Protein AF-A0A1Y4FB85-F1 (afdb_monomer)

pLDDT: mean 88.66, std 9.01, range [54.47, 95.56]

Radius of gyration: 14.86 Å; Cα contacts (8 Å, |Δi|>4): 143; chains: 1; bounding box: 32×32×42 Å

Solvent-accessible surface area (backbone atoms only — not comparable to full-atom values): 6168 Å² total; per-residue (Å²): 112,73,43,33,19,69,64,43,50,55,53,52,47,67,67,67,52,98,56,84,86,42,65,68,53,44,26,53,48,39,52,52,50,52,50,49,30,57,77,18,58,38,55,63,54,36,53,76,70,32,45,43,77,47,76,43,69,44,68,47,90,97,50,93,57,70,44,81,68,45,39,41,49,19,28,67,55,70,100,52,47,72,38,69,61,51,71,71,59,57,57,54,54,28,35,49,25,46,93,19,94,42,28,77,82,69,70,123

Nearest PDB structures (foldseek):
  1e12-assembly1_A  TM=3.640E-01  e=9.536E+00  Halobacterium salinarum
  8ieq-assembly1_A  TM=2.827E-01  e=5.080E+00  Homo sapiens

Mean predicted aligned error: 5.17 Å

Foldseek 3Di:
DQDALVVQLVLLCVLPPPDDPDQVSQQVSLVVVVVSCVVRVVVLLCVVVQKDKDWDWDDDPPDPDIDTDHIFIARCDDPRHPPGDDSVSSSCSNLCGHVHVNVVVRPD

Sequence (108 aa):
MTCNYFEYRDIVSKYFYGVPLTNEHLNRCTENLRQYFIKGGAVRVLKSLGIGLRIRERCKENSTETTLIDERFIFMNGEREGDELRIHEIENIGLFLKYGPYEYLISE

Secondary structure (DSSP, 8-state):
---BHHHHHHHHHHHHSSS---HHHHHHHHHHHHHHHHHTT-HHHHHHTTEEEEEEEEEPTT-S-EEEEEEEEEE-SSTTTTPBPPHHHHHHHGGGSBTSTTGGGG--

Structure (mmCIF, N/CA/C/O backbone):
data_AF-A0A1Y4FB85-F1
#
_entry.id   AF-A0A1Y4FB85-F1
#
loop_
_atom_site.group_PDB
_atom_site.id
_atom_site.type_symbol
_atom_site.label_atom_id
_atom_site.label_alt_id
_atom_site.label_comp_id
_atom_site.label_asym_id
_atom_site.label_entity_id
_atom_site.label_seq_id
_atom_site.pdbx_PDB_ins_code
_atom_site.Cartn_x
_atom_site.Cartn_y
_atom_site.Cartn_z
_atom_site.occupancy
_atom_site.B_iso_or_equiv
_atom_site.auth_seq_id
_atom_site.auth_comp_id
_atom_site.auth_asym_id
_atom_site.auth_atom_id
_atom_site.pdbx_PDB_model_num
ATOM 1 N N . MET A 1 1 ? 11.194 9.661 -10.806 1.00 81.69 1 MET A N 1
ATOM 2 C CA . MET A 1 1 ? 10.625 9.002 -9.611 1.00 81.69 1 MET A CA 1
ATOM 3 C C . MET A 1 1 ? 11.759 8.371 -8.808 1.00 81.69 1 MET A C 1
ATOM 5 O O . MET A 1 1 ? 12.673 7.830 -9.425 1.00 81.69 1 MET A O 1
ATOM 9 N N . THR A 1 2 ? 11.751 8.489 -7.477 1.00 89.56 2 THR A N 1
ATOM 10 C CA . THR A 1 2 ? 12.750 7.856 -6.586 1.00 89.56 2 THR A CA 1
ATOM 11 C C . THR A 1 2 ? 12.184 6.664 -5.813 1.00 89.56 2 THR A C 1
ATOM 13 O O . THR A 1 2 ? 12.959 5.779 -5.460 1.00 89.56 2 THR A O 1
ATOM 16 N N . CYS A 1 3 ? 10.855 6.580 -5.635 1.00 90.62 3 CYS A N 1
ATOM 17 C CA . CYS A 1 3 ? 10.194 5.347 -5.197 1.00 90.62 3 CYS A CA 1
ATOM 18 C C . CYS A 1 3 ? 10.564 4.194 -6.129 1.00 90.62 3 CYS A C 1
ATOM 20 O O . CYS A 1 3 ? 10.444 4.332 -7.351 1.00 90.62 3 CYS A O 1
ATOM 22 N N . ASN A 1 4 ? 10.957 3.059 -5.563 1.00 94.12 4 ASN A N 1
ATOM 23 C CA . ASN A 1 4 ? 11.312 1.880 -6.336 1.00 94.12 4 ASN A CA 1
ATOM 24 C C . ASN A 1 4 ? 10.707 0.607 -5.750 1.00 94.12 4 ASN A C 1
ATOM 26 O O . ASN A 1 4 ? 10.352 0.542 -4.573 1.00 94.12 4 ASN A O 1
ATOM 30 N N . TYR A 1 5 ? 10.596 -0.400 -6.608 1.00 94.19 5 TYR A N 1
ATOM 31 C CA . TYR A 1 5 ? 9.955 -1.673 -6.316 1.00 94.19 5 TYR A CA 1
ATOM 32 C C . TYR A 1 5 ? 10.580 -2.408 -5.122 1.00 94.19 5 TYR A C 1
ATOM 34 O O . TYR A 1 5 ? 9.851 -2.918 -4.273 1.00 94.19 5 TYR A O 1
ATOM 42 N N . PHE A 1 6 ? 11.912 -2.446 -5.028 1.00 94.00 6 PHE A N 1
ATOM 43 C CA . PHE A 1 6 ? 12.608 -3.214 -3.992 1.00 94.00 6 PHE A CA 1
ATOM 44 C C . PHE A 1 6 ? 12.398 -2.618 -2.600 1.00 94.00 6 PHE A C 1
ATOM 46 O O . PHE A 1 6 ? 11.959 -3.320 -1.692 1.00 94.00 6 PHE A O 1
ATOM 53 N N . GLU A 1 7 ? 12.624 -1.312 -2.450 1.00 94.88 7 GLU A N 1
ATOM 54 C CA . GLU A 1 7 ? 12.365 -0.616 -1.185 1.00 94.88 7 GLU A CA 1
ATOM 55 C C . GLU A 1 7 ? 10.895 -0.708 -0.783 1.00 94.88 7 GLU A C 1
ATOM 57 O O . GLU A 1 7 ? 10.576 -0.958 0.379 1.00 94.88 7 GLU A O 1
ATOM 62 N N . TYR A 1 8 ? 9.992 -0.526 -1.749 1.00 95.56 8 TYR A N 1
ATOM 63 C CA . TYR A 1 8 ? 8.563 -0.615 -1.500 1.00 95.56 8 TYR A CA 1
ATOM 64 C C . TYR A 1 8 ? 8.161 -1.994 -0.976 1.00 95.56 8 TYR A C 1
ATOM 66 O O . TYR A 1 8 ? 7.445 -2.093 0.021 1.00 95.56 8 TYR A O 1
ATOM 74 N N . ARG A 1 9 ? 8.668 -3.061 -1.601 1.00 94.69 9 ARG A N 1
ATOM 75 C CA . ARG A 1 9 ? 8.412 -4.440 -1.179 1.00 94.69 9 ARG A CA 1
ATOM 76 C C . ARG A 1 9 ? 8.876 -4.687 0.256 1.00 94.69 9 ARG A C 1
ATOM 78 O O . ARG A 1 9 ? 8.136 -5.293 1.030 1.00 94.69 9 ARG A O 1
ATOM 85 N N . ASP A 1 10 ? 10.045 -4.176 0.634 1.00 94.25 10 ASP A N 1
ATOM 86 C CA . ASP A 1 10 ? 10.559 -4.300 2.002 1.00 94.25 10 ASP A CA 1
ATOM 87 C C . ASP A 1 10 ? 9.697 -3.539 3.021 1.00 94.25 10 ASP A C 1
ATOM 89 O O . ASP A 1 10 ? 9.450 -4.036 4.123 1.00 94.25 10 ASP A O 1
ATOM 93 N N . ILE A 1 11 ? 9.222 -2.339 2.666 1.00 94.12 11 ILE A N 1
ATOM 94 C CA . ILE A 1 11 ? 8.328 -1.534 3.515 1.00 94.12 11 ILE A CA 1
ATOM 95 C C . ILE A 1 11 ? 7.011 -2.279 3.746 1.00 94.12 11 ILE A C 1
ATOM 97 O O . ILE A 1 11 ? 6.601 -2.478 4.891 1.00 94.12 11 ILE A O 1
ATOM 101 N N . VAL A 1 12 ? 6.367 -2.723 2.668 1.00 94.00 12 VAL A N 1
ATOM 102 C CA . VAL A 1 12 ? 5.076 -3.418 2.711 1.00 94.00 12 VAL A CA 1
ATOM 103 C C . VAL A 1 12 ? 5.199 -4.742 3.464 1.00 94.00 12 VAL A C 1
ATOM 105 O O . VAL A 1 12 ? 4.366 -5.035 4.325 1.00 94.00 12 VAL A O 1
ATOM 108 N N . SER A 1 13 ? 6.292 -5.486 3.260 1.00 93.00 13 SER A N 1
ATOM 109 C CA . SER A 1 13 ? 6.548 -6.720 4.006 1.00 93.00 13 SER A CA 1
ATOM 110 C C . SER A 1 13 ? 6.598 -6.483 5.520 1.00 93.00 13 SER A C 1
ATOM 112 O O . SER A 1 13 ? 6.020 -7.260 6.278 1.00 93.00 13 SER A O 1
ATOM 114 N N . LYS A 1 14 ? 7.259 -5.408 5.970 1.00 92.62 14 LYS A N 1
ATOM 115 C CA . LYS A 1 14 ? 7.354 -5.046 7.398 1.00 92.62 14 LYS A CA 1
ATOM 116 C C . LYS A 1 14 ? 6.028 -4.572 7.985 1.00 92.62 14 LYS A C 1
ATOM 118 O O . LYS A 1 14 ? 5.833 -4.650 9.194 1.00 92.62 14 LYS A O 1
ATOM 123 N N . TYR A 1 15 ? 5.148 -4.026 7.153 1.00 92.69 15 TYR A N 1
ATOM 124 C CA . TYR A 1 15 ? 3.877 -3.462 7.595 1.00 92.69 15 TYR A CA 1
ATOM 125 C C . TYR A 1 15 ? 2.767 -4.496 7.696 1.00 92.69 15 TYR A C 1
ATOM 127 O O . TYR A 1 15 ? 1.927 -4.363 8.581 1.00 92.69 15 TYR A O 1
ATOM 135 N N . PHE A 1 16 ? 2.755 -5.520 6.843 1.00 90.25 16 PHE A N 1
ATOM 136 C CA . PHE A 1 16 ? 1.606 -6.426 6.766 1.00 90.25 16 PHE A CA 1
ATOM 137 C C . PHE A 1 16 ? 1.873 -7.864 7.219 1.00 90.25 16 PHE A C 1
ATOM 139 O O . PHE A 1 16 ? 0.912 -8.590 7.469 1.00 90.25 16 PHE A O 1
ATOM 146 N N . TYR A 1 17 ? 3.133 -8.280 7.387 1.00 89.00 17 TYR A N 1
ATOM 147 C CA . TYR A 1 17 ? 3.464 -9.655 7.773 1.00 89.00 17 TYR A CA 1
ATOM 148 C C . TYR A 1 17 ? 4.103 -9.734 9.155 1.00 89.00 17 TYR A C 1
ATOM 150 O O . TYR A 1 17 ? 5.010 -8.977 9.488 1.00 89.00 17 TYR A O 1
ATOM 158 N N . GLY A 1 18 ? 3.640 -10.696 9.959 1.00 86.62 18 GLY A N 1
ATOM 159 C CA . GLY A 1 18 ? 4.175 -10.949 11.301 1.00 86.62 18 GLY A CA 1
ATOM 160 C C . GLY A 1 18 ? 3.774 -9.916 12.360 1.00 86.62 18 GLY A C 1
ATOM 161 O O . GLY A 1 18 ? 4.332 -9.933 13.454 1.00 86.62 18 GLY A O 1
ATOM 162 N N . VAL A 1 19 ? 2.810 -9.037 12.060 1.00 87.88 19 VAL A N 1
ATOM 163 C CA . VAL A 1 19 ? 2.317 -7.985 12.963 1.00 87.88 19 VAL A CA 1
ATOM 164 C C . VAL A 1 19 ? 0.783 -7.973 13.044 1.00 87.88 19 VAL A C 1
ATOM 166 O O . VAL A 1 19 ? 0.118 -8.254 12.046 1.00 87.88 19 VAL A O 1
ATOM 169 N N . PRO A 1 20 ? 0.190 -7.639 14.208 1.00 88.06 20 PRO A N 1
ATOM 170 C CA . PRO A 1 20 ? -1.258 -7.478 14.336 1.00 88.06 20 PRO A CA 1
ATOM 171 C C . PRO A 1 20 ? -1.790 -6.306 13.498 1.00 88.06 20 PRO A C 1
ATOM 173 O O . PRO A 1 20 ? -1.365 -5.164 13.661 1.00 88.06 20 PRO A O 1
ATOM 176 N N . LEU A 1 21 ? -2.775 -6.575 12.640 1.00 89.38 21 LEU A N 1
ATOM 177 C CA . LEU A 1 21 ? -3.367 -5.590 11.727 1.00 89.38 21 LEU A CA 1
ATOM 178 C C . LEU A 1 21 ? -4.522 -4.817 12.380 1.00 89.38 21 LEU A C 1
ATOM 180 O O . LEU A 1 21 ? -5.672 -4.894 11.948 1.00 89.38 21 LEU A O 1
ATOM 184 N N . THR A 1 22 ? -4.231 -4.094 13.461 1.00 90.94 22 THR A N 1
ATOM 185 C CA . THR A 1 22 ? -5.223 -3.229 14.118 1.00 90.94 22 THR A CA 1
ATOM 186 C C . THR A 1 22 ? -5.554 -2.013 13.250 1.00 90.94 22 THR A C 1
ATOM 188 O O . THR A 1 22 ? -4.761 -1.603 12.403 1.00 90.94 22 THR A O 1
ATOM 191 N N . ASN A 1 23 ? -6.712 -1.383 13.476 1.00 88.19 23 ASN A N 1
ATOM 192 C CA . ASN A 1 23 ? -7.091 -0.186 12.718 1.00 88.19 23 ASN A CA 1
ATOM 193 C C . ASN A 1 23 ? -6.074 0.955 12.849 1.00 88.19 23 ASN A C 1
ATOM 195 O O . ASN A 1 23 ? -5.785 1.613 11.854 1.00 88.19 23 ASN A O 1
ATOM 199 N N . GLU A 1 24 ? -5.512 1.155 14.042 1.00 89.06 24 GLU A N 1
ATOM 200 C CA . GLU A 1 24 ? -4.466 2.151 14.294 1.00 89.06 24 GLU A CA 1
ATOM 201 C C . GLU A 1 24 ? -3.189 1.845 13.500 1.00 89.06 24 GLU A C 1
ATOM 203 O O . GLU A 1 24 ? -2.629 2.732 12.854 1.00 89.06 24 GLU A O 1
ATOM 208 N N . HIS A 1 25 ? -2.767 0.576 13.486 1.00 91.56 25 HIS A N 1
ATOM 209 C CA . HIS A 1 25 ? -1.616 0.134 12.702 1.00 91.56 25 HIS A CA 1
ATOM 210 C C . HIS A 1 25 ? -1.843 0.360 11.207 1.00 91.56 25 HIS A C 1
ATOM 212 O O . HIS A 1 25 ? -1.002 0.955 10.539 1.00 91.56 25 HIS A O 1
ATOM 218 N N . LEU A 1 26 ? -3.013 -0.022 10.692 1.00 91.56 26 LEU A N 1
ATOM 219 C CA . LEU A 1 26 ? -3.373 0.183 9.289 1.00 91.56 26 LEU A CA 1
ATOM 220 C C . LEU A 1 26 ? -3.459 1.671 8.909 1.00 91.56 26 LEU A C 1
ATOM 222 O O . LEU A 1 26 ? -3.019 2.027 7.816 1.00 91.56 26 LEU A O 1
ATOM 226 N N . ASN A 1 27 ? -3.957 2.547 9.795 1.00 92.44 27 ASN A N 1
ATOM 227 C CA . ASN A 1 27 ? -3.946 4.002 9.574 1.00 92.44 27 ASN A CA 1
ATOM 228 C C . ASN A 1 27 ? -2.500 4.496 9.426 1.00 92.44 27 ASN A C 1
ATOM 230 O O . ASN A 1 27 ? -2.145 5.121 8.429 1.00 92.44 27 ASN A O 1
ATOM 234 N N . ARG A 1 28 ? -1.632 4.126 10.376 1.00 91.81 28 ARG A N 1
ATOM 235 C CA . ARG A 1 28 ? -0.214 4.505 10.362 1.00 91.81 28 ARG A CA 1
ATOM 236 C C . ARG A 1 28 ? 0.518 3.978 9.127 1.00 91.81 28 ARG A C 1
ATOM 238 O O . ARG A 1 28 ? 1.318 4.698 8.535 1.00 91.81 28 ARG A O 1
ATOM 245 N N . CYS A 1 29 ? 0.272 2.729 8.740 1.00 93.19 29 CYS A N 1
ATOM 246 C CA . CYS A 1 29 ? 0.845 2.144 7.532 1.00 93.19 29 CYS A CA 1
ATOM 247 C C . CYS A 1 29 ? 0.384 2.890 6.279 1.00 93.19 29 CYS A C 1
ATOM 249 O O . CYS A 1 29 ? 1.214 3.184 5.421 1.00 93.19 29 CYS A O 1
ATOM 251 N N . THR A 1 30 ? -0.903 3.230 6.191 1.00 93.56 30 THR A N 1
ATOM 252 C CA . THR A 1 30 ? -1.464 3.959 5.047 1.00 93.56 30 THR A CA 1
ATOM 253 C C . THR A 1 30 ? -0.832 5.343 4.911 1.00 93.56 30 THR A C 1
ATOM 255 O O . THR A 1 30 ? -0.323 5.657 3.835 1.00 93.56 30 THR A O 1
ATOM 258 N N . GLU A 1 31 ? -0.739 6.119 5.995 1.00 93.94 31 GLU A N 1
ATOM 259 C CA . GLU A 1 31 ? -0.083 7.435 5.969 1.00 93.94 31 GLU A CA 1
ATOM 260 C C . GLU A 1 31 ? 1.413 7.317 5.629 1.00 93.94 31 GLU A C 1
ATOM 262 O O . GLU A 1 31 ? 1.926 8.058 4.791 1.00 93.94 31 GLU A O 1
ATOM 267 N N . ASN A 1 32 ? 2.132 6.338 6.191 1.00 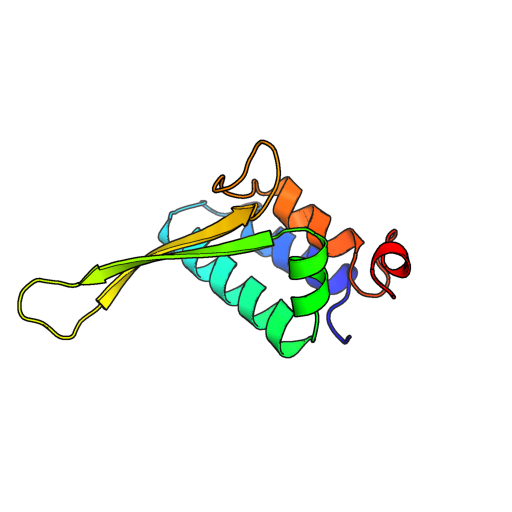94.31 32 ASN A N 1
ATOM 268 C CA . ASN A 1 32 ? 3.546 6.127 5.858 1.00 94.31 32 ASN A CA 1
ATOM 269 C C . ASN A 1 32 ? 3.751 5.803 4.370 1.00 94.31 32 ASN A C 1
ATOM 271 O O . ASN A 1 32 ? 4.664 6.344 3.739 1.00 94.31 32 ASN A O 1
ATOM 275 N N . LEU A 1 33 ? 2.909 4.937 3.798 1.00 95.06 33 LEU A N 1
ATOM 276 C CA . LEU A 1 33 ? 2.951 4.600 2.375 1.00 95.06 33 LEU A CA 1
ATOM 277 C C . LEU A 1 33 ? 2.580 5.810 1.514 1.00 95.06 33 LEU A C 1
ATOM 279 O O . LEU A 1 33 ? 3.265 6.101 0.535 1.00 95.06 33 LEU A O 1
ATOM 283 N N . ARG A 1 34 ? 1.555 6.573 1.902 1.00 94.12 34 ARG A N 1
ATOM 284 C CA . ARG A 1 34 ? 1.178 7.826 1.241 1.00 94.12 34 ARG A CA 1
ATOM 285 C C . ARG A 1 34 ? 2.351 8.807 1.210 1.00 94.12 34 ARG A C 1
ATOM 287 O O . ARG A 1 34 ? 2.678 9.330 0.145 1.00 94.12 34 ARG A O 1
ATOM 294 N N . GLN A 1 35 ? 3.031 9.013 2.337 1.00 94.31 35 GLN A N 1
ATOM 295 C CA . GLN A 1 35 ? 4.2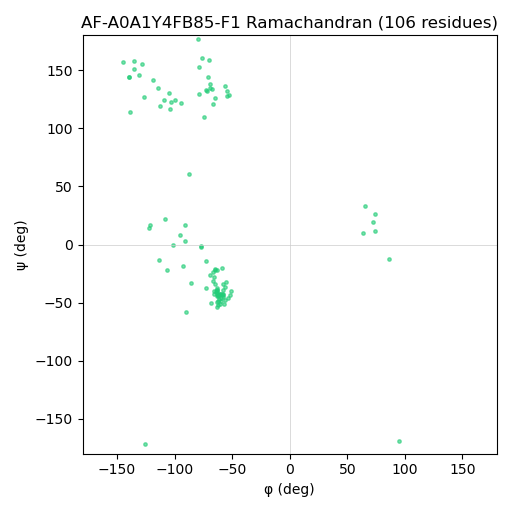19 9.866 2.417 1.00 94.31 35 GLN A CA 1
ATOM 296 C C . GLN A 1 35 ? 5.373 9.333 1.569 1.00 94.31 35 GLN A C 1
ATOM 298 O O . GLN A 1 35 ? 6.056 10.126 0.920 1.00 94.31 35 GLN A O 1
ATOM 303 N N . TYR A 1 36 ? 5.579 8.012 1.536 1.00 94.38 36 TYR A N 1
ATOM 304 C CA . TYR A 1 36 ? 6.560 7.385 0.651 1.00 94.38 36 TYR A CA 1
ATOM 305 C C . TYR A 1 36 ? 6.277 7.750 -0.812 1.00 94.38 36 TYR A C 1
ATOM 307 O O . TYR A 1 36 ? 7.154 8.290 -1.486 1.00 94.38 36 TYR A O 1
ATOM 315 N N . PHE A 1 37 ? 5.035 7.572 -1.273 1.00 94.44 37 PHE A N 1
ATOM 316 C CA . PHE A 1 37 ? 4.641 7.895 -2.645 1.00 94.44 37 PHE A CA 1
ATOM 317 C C . PHE A 1 37 ? 4.739 9.389 -2.974 1.00 94.44 37 PHE A C 1
ATOM 319 O O . PHE A 1 37 ? 5.190 9.742 -4.066 1.00 94.44 37 PHE A O 1
ATOM 326 N N . ILE A 1 38 ? 4.349 10.275 -2.051 1.00 93.06 38 ILE A N 1
ATOM 327 C CA . ILE A 1 38 ? 4.458 11.732 -2.234 1.00 93.06 38 ILE A CA 1
ATOM 328 C C . ILE A 1 38 ? 5.925 12.136 -2.371 1.00 93.06 38 ILE A C 1
ATOM 330 O O . ILE A 1 38 ? 6.303 12.758 -3.365 1.00 93.06 38 ILE A O 1
ATOM 334 N N . LYS A 1 39 ? 6.764 11.747 -1.406 1.00 93.00 39 LYS A N 1
ATOM 335 C CA . LYS A 1 39 ? 8.181 12.134 -1.368 1.00 93.00 39 LYS A CA 1
ATOM 336 C C . LYS A 1 39 ? 8.968 11.559 -2.537 1.00 93.00 39 LYS A C 1
ATOM 338 O O . LYS A 1 39 ? 9.880 12.219 -3.027 1.00 93.00 39 LYS A O 1
ATOM 343 N N . GLY A 1 40 ? 8.617 10.359 -2.999 1.00 90.56 40 GLY A N 1
ATOM 344 C CA . GLY A 1 40 ? 9.301 9.738 -4.126 1.00 90.56 40 GLY A CA 1
ATOM 345 C C . GLY A 1 40 ? 8.713 10.034 -5.504 1.00 90.56 40 GLY A C 1
ATOM 346 O O . GLY A 1 40 ? 9.236 9.534 -6.506 1.00 90.56 40 GLY A O 1
ATOM 347 N N . GLY A 1 41 ? 7.670 10.868 -5.584 1.00 90.81 41 GLY A N 1
ATOM 348 C CA . GLY A 1 41 ? 7.070 11.315 -6.844 1.00 90.81 41 GLY A CA 1
ATOM 349 C C . GLY A 1 41 ? 6.227 10.253 -7.558 1.00 90.81 41 GLY A C 1
ATOM 350 O O . GLY A 1 41 ? 6.087 10.313 -8.777 1.00 90.81 41 GLY A O 1
ATOM 351 N N . ALA A 1 42 ? 5.671 9.291 -6.819 1.00 91.88 42 ALA A N 1
ATOM 352 C CA . ALA A 1 42 ? 4.843 8.194 -7.329 1.00 91.88 42 ALA A CA 1
ATOM 353 C C . ALA A 1 42 ? 3.328 8.476 -7.257 1.00 91.88 42 ALA A C 1
ATOM 355 O O . ALA A 1 42 ? 2.514 7.605 -7.542 1.00 91.88 42 ALA A O 1
ATOM 356 N N . VAL A 1 43 ? 2.912 9.703 -6.920 1.00 91.00 43 VAL A N 1
ATOM 357 C CA . VAL A 1 43 ? 1.484 10.087 -6.878 1.00 91.00 43 VAL A CA 1
ATOM 358 C C . VAL A 1 43 ? 0.793 9.867 -8.230 1.00 91.00 43 VAL A C 1
ATOM 360 O O . VAL A 1 43 ? -0.372 9.481 -8.278 1.00 91.00 43 VAL A O 1
ATOM 363 N N . ARG A 1 44 ? 1.518 10.066 -9.340 1.00 90.31 44 ARG A N 1
ATOM 364 C CA . ARG A 1 44 ? 1.003 9.788 -10.689 1.00 90.31 44 ARG A CA 1
ATOM 365 C C . ARG A 1 44 ? 0.688 8.306 -10.893 1.00 90.31 44 ARG A C 1
ATOM 367 O O . ARG A 1 44 ? -0.347 8.009 -11.469 1.00 90.31 44 ARG A O 1
ATOM 374 N N . VAL A 1 45 ? 1.520 7.408 -10.359 1.00 91.94 45 VAL A N 1
ATOM 375 C CA . VAL A 1 45 ? 1.293 5.955 -10.413 1.00 91.94 45 VAL A CA 1
ATOM 376 C C . VAL A 1 45 ? -0.020 5.594 -9.729 1.00 91.94 45 VAL A C 1
ATOM 378 O O . VAL A 1 45 ? -0.855 4.936 -10.338 1.00 91.94 45 VAL A O 1
ATOM 381 N N . LEU A 1 46 ? -0.256 6.102 -8.516 1.00 92.44 46 LEU A N 1
ATOM 382 C CA . LEU A 1 46 ? -1.521 5.874 -7.807 1.00 92.44 46 LEU A CA 1
ATOM 383 C C . LEU A 1 46 ? -2.726 6.361 -8.617 1.00 92.44 46 LEU A C 1
ATOM 385 O O . LEU A 1 46 ? -3.708 5.638 -8.759 1.00 92.44 46 LEU A O 1
ATOM 389 N N . LYS A 1 47 ? -2.629 7.561 -9.201 1.00 91.81 47 LYS A N 1
ATOM 390 C CA . LYS A 1 47 ? -3.702 8.132 -10.021 1.00 91.81 47 LYS A CA 1
ATOM 391 C C . LYS A 1 47 ? -3.993 7.284 -11.262 1.00 91.81 47 LYS A C 1
ATOM 393 O O . LYS A 1 47 ? -5.159 7.045 -11.557 1.00 91.81 47 LYS A O 1
ATOM 398 N N . SER A 1 48 ?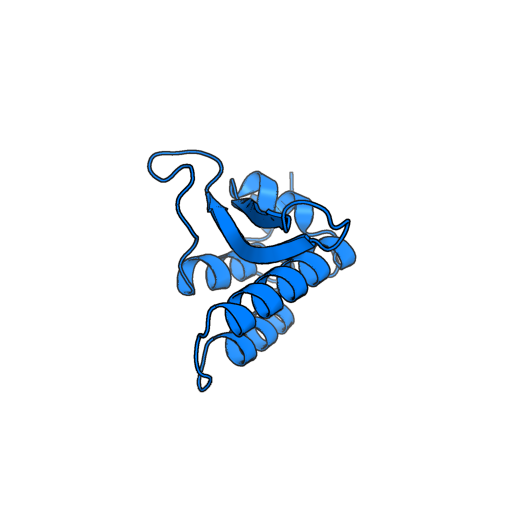 -2.960 6.823 -11.966 1.00 91.75 48 SER A N 1
ATOM 399 C CA . SER A 1 48 ? -3.116 5.974 -13.154 1.00 91.75 48 SER A CA 1
ATOM 400 C C . SER A 1 48 ? -3.690 4.598 -12.824 1.00 91.75 48 SER A C 1
ATOM 402 O O . SER A 1 48 ? -4.436 4.044 -13.623 1.00 91.75 48 SER A O 1
ATOM 404 N N . LEU A 1 49 ? -3.403 4.072 -11.631 1.00 91.81 49 LEU A N 1
ATOM 405 C CA . LEU A 1 49 ? -4.008 2.841 -11.118 1.00 91.81 49 LEU A CA 1
ATOM 406 C C . LEU A 1 49 ? -5.441 3.041 -10.593 1.00 91.81 49 LEU A C 1
ATOM 408 O O . LEU A 1 49 ? -6.064 2.078 -10.153 1.00 91.81 49 LEU A O 1
ATOM 412 N N . GLY A 1 50 ? -5.970 4.270 -10.610 1.00 93.38 50 GLY A N 1
ATOM 413 C CA . GLY A 1 50 ? -7.286 4.576 -10.051 1.00 93.38 50 GLY A CA 1
ATOM 414 C C . GLY A 1 50 ? -7.337 4.388 -8.535 1.00 93.38 50 GLY A C 1
ATOM 415 O O . GLY A 1 50 ? -8.363 3.972 -8.009 1.00 93.38 50 GLY A O 1
ATOM 416 N N . ILE A 1 51 ? -6.237 4.658 -7.830 1.00 94.88 51 ILE A N 1
ATOM 417 C CA . ILE A 1 51 ? -6.127 4.509 -6.376 1.00 94.88 51 ILE A CA 1
ATOM 418 C C . ILE A 1 51 ? -6.172 5.888 -5.720 1.00 94.88 51 ILE A C 1
ATOM 420 O O . ILE A 1 51 ? -5.427 6.803 -6.082 1.00 94.88 51 ILE A O 1
ATOM 424 N N . GLY A 1 52 ? -7.031 6.017 -4.716 1.00 93.31 52 GLY A N 1
ATOM 425 C CA . GLY A 1 52 ? -7.192 7.211 -3.898 1.00 93.31 52 GLY A CA 1
ATOM 426 C C . GLY A 1 52 ? -7.061 6.912 -2.413 1.00 93.31 52 GLY A C 1
ATOM 427 O O . GLY A 1 52 ? -6.692 5.812 -2.004 1.00 93.31 52 GLY A O 1
ATOM 428 N N . LEU A 1 53 ? -7.364 7.922 -1.602 1.00 92.31 53 LEU A N 1
ATOM 429 C CA . LEU A 1 53 ? -7.278 7.860 -0.150 1.00 92.31 53 LEU A CA 1
ATOM 430 C C . LEU A 1 53 ? -8.615 8.277 0.453 1.00 92.31 53 LEU A C 1
ATOM 432 O O . LEU A 1 53 ? -9.117 9.364 0.161 1.00 92.31 53 LEU A O 1
ATOM 436 N N . ARG A 1 54 ? -9.160 7.432 1.325 1.00 91.50 54 ARG A N 1
ATOM 437 C CA . ARG A 1 54 ? -10.307 7.764 2.162 1.00 91.50 54 ARG A CA 1
ATOM 438 C C . ARG A 1 54 ? -9.814 8.056 3.569 1.00 91.50 54 ARG A C 1
ATOM 440 O O . ARG A 1 54 ? -9.188 7.195 4.181 1.00 91.50 54 ARG A O 1
ATOM 447 N N . ILE A 1 55 ? -10.123 9.251 4.057 1.00 88.31 55 ILE A N 1
ATOM 448 C CA . ILE A 1 55 ? -9.863 9.676 5.431 1.00 88.31 55 ILE A CA 1
ATOM 449 C C . ILE A 1 55 ? -11.223 9.840 6.110 1.00 88.31 55 ILE A C 1
ATOM 451 O O . ILE A 1 55 ? -12.041 10.644 5.655 1.00 88.31 55 ILE A O 1
ATOM 455 N N . ARG A 1 56 ? -11.484 9.084 7.180 1.00 84.44 56 ARG A N 1
ATOM 456 C CA . ARG A 1 56 ? -12.605 9.347 8.086 1.00 84.44 56 ARG A CA 1
ATOM 457 C C . ARG A 1 56 ? -12.095 9.861 9.413 1.00 84.44 56 ARG A C 1
ATOM 459 O O . ARG A 1 56 ? -11.353 9.202 10.138 1.00 84.44 56 ARG A O 1
ATOM 466 N N . GLU A 1 57 ? -12.606 11.023 9.761 1.00 85.38 57 GLU A N 1
ATOM 467 C CA . GLU A 1 57 ? -12.286 11.733 10.982 1.00 85.38 57 GLU A CA 1
ATOM 468 C C . GLU A 1 57 ? -13.547 11.893 11.830 1.00 85.38 57 GLU A C 1
ATOM 470 O O . GLU A 1 57 ? -14.645 12.114 11.314 1.00 85.38 57 GLU A O 1
ATOM 475 N N . ARG A 1 58 ? -13.395 11.762 13.150 1.00 77.31 58 ARG A N 1
ATOM 476 C CA . ARG A 1 58 ? -14.433 12.122 14.115 1.00 77.31 58 ARG A CA 1
ATOM 477 C C . ARG A 1 58 ? -14.030 13.442 14.742 1.00 77.31 58 ARG A C 1
ATOM 479 O O . ARG A 1 58 ? -13.037 13.495 15.469 1.00 77.31 58 ARG A O 1
ATOM 486 N N . CYS A 1 59 ? -14.839 14.465 14.515 1.00 68.44 59 CYS A N 1
ATOM 487 C CA . CYS A 1 59 ? -14.809 15.669 15.330 1.00 68.44 59 CYS A CA 1
ATOM 488 C C . CYS A 1 59 ? -15.564 15.380 16.629 1.00 68.44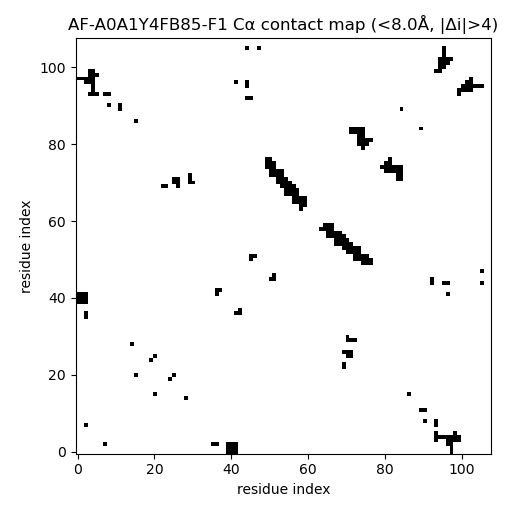 59 CYS A C 1
ATOM 490 O O . CYS A 1 59 ? -16.687 14.869 16.593 1.00 68.44 59 CYS A O 1
ATOM 492 N N . LYS A 1 60 ? -14.962 15.680 17.782 1.00 70.25 60 LYS A N 1
ATOM 493 C CA . LYS A 1 60 ? -15.731 15.725 19.031 1.00 70.25 60 LYS A CA 1
ATOM 494 C C . LYS A 1 60 ? -16.613 16.972 19.002 1.00 70.25 60 LYS A C 1
ATOM 496 O O . LYS A 1 60 ? -16.126 18.059 18.701 1.00 70.25 60 LYS A O 1
ATOM 501 N N . GLU A 1 61 ? -17.895 16.825 19.329 1.00 57.84 61 GLU A N 1
ATOM 502 C CA . GLU A 1 61 ? -18.780 17.977 19.516 1.00 57.84 61 GLU A CA 1
ATOM 503 C C . GLU A 1 61 ? -18.156 18.932 20.549 1.00 57.84 61 GLU A C 1
ATOM 505 O O . GLU A 1 61 ? -17.766 18.514 21.640 1.00 57.84 61 GLU A O 1
ATOM 510 N N . ASN A 1 62 ? -18.034 20.210 20.177 1.00 60.12 62 ASN A N 1
ATOM 511 C CA . ASN A 1 62 ? -17.489 21.311 20.986 1.00 60.12 62 ASN A CA 1
ATOM 512 C C . ASN A 1 62 ? -15.963 21.327 21.229 1.00 60.12 62 ASN A C 1
ATOM 514 O O . ASN A 1 62 ? -15.507 22.024 22.135 1.00 60.12 62 ASN A O 1
ATOM 518 N N . SER A 1 63 ? -15.158 20.631 20.420 1.00 61.12 63 SER A N 1
ATOM 519 C CA . SER A 1 63 ? -13.691 20.758 20.439 1.00 61.12 63 SER A CA 1
ATOM 520 C C . SER A 1 63 ? -13.109 20.853 19.027 1.00 61.12 63 SER A C 1
ATOM 522 O O . SER A 1 63 ? -13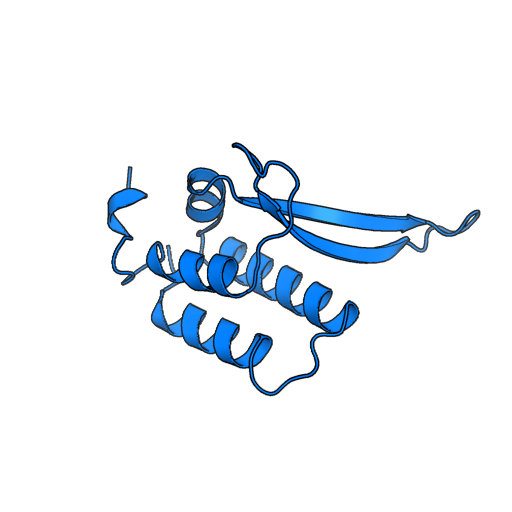.658 20.296 18.081 1.00 61.12 63 SER A O 1
ATOM 524 N N . THR A 1 64 ? -11.969 21.533 18.885 1.00 65.62 64 THR A N 1
ATOM 525 C CA . THR A 1 64 ? -11.145 21.542 17.662 1.00 65.62 64 THR A CA 1
ATOM 526 C C . THR A 1 64 ? -10.317 20.257 17.502 1.00 65.62 64 THR A C 1
ATOM 528 O O . THR A 1 64 ? -9.569 20.124 16.538 1.00 65.62 64 THR A O 1
ATOM 531 N N . GLU A 1 65 ? -10.409 19.320 18.454 1.00 67.44 65 GLU A N 1
ATOM 532 C CA . GLU A 1 65 ? -9.744 18.018 18.385 1.00 67.44 65 GLU A CA 1
ATOM 533 C C . GLU A 1 65 ? -10.437 17.083 17.388 1.00 67.44 65 GLU A C 1
ATOM 535 O O . GLU A 1 65 ? -11.520 16.540 17.642 1.00 67.44 65 GLU A O 1
ATOM 540 N N . THR A 1 66 ? -9.748 16.835 16.279 1.00 71.12 66 THR A N 1
ATOM 541 C CA . THR A 1 66 ? -10.115 15.824 15.294 1.00 71.12 66 THR A CA 1
ATOM 542 C C . THR A 1 66 ? -9.370 14.527 15.594 1.00 71.12 66 THR A C 1
ATOM 544 O O . THR A 1 66 ? -8.140 14.495 15.625 1.00 71.12 66 THR A O 1
ATOM 547 N N . THR A 1 67 ? -10.105 13.437 15.821 1.00 76.69 67 THR A N 1
ATOM 548 C CA . THR A 1 67 ? -9.514 12.098 15.970 1.00 76.69 67 THR A CA 1
ATOM 549 C C . THR A 1 67 ? -9.653 11.319 14.669 1.00 76.69 67 THR A C 1
ATOM 551 O O . THR A 1 67 ? -10.771 11.144 14.176 1.00 76.69 67 THR A O 1
ATOM 554 N N . LEU A 1 68 ? -8.531 10.838 14.127 1.00 78.81 68 LEU A N 1
ATOM 555 C CA . LEU A 1 68 ? -8.528 9.976 12.948 1.00 78.81 68 LEU A CA 1
ATOM 556 C C . LEU A 1 68 ? -9.172 8.627 13.295 1.00 78.81 68 LEU A C 1
ATOM 558 O O . LEU A 1 68 ? -8.697 7.919 14.185 1.00 78.81 68 LEU A O 1
ATOM 562 N N . ILE A 1 69 ? -10.249 8.278 12.592 1.00 82.69 69 ILE A N 1
ATOM 563 C CA . ILE A 1 69 ? -10.940 6.993 12.747 1.00 82.69 69 ILE A CA 1
ATOM 564 C C . ILE A 1 69 ? -10.323 5.980 11.789 1.00 82.69 69 ILE A C 1
ATOM 566 O O . ILE A 1 69 ? -9.835 4.930 12.214 1.00 82.69 69 ILE A O 1
ATOM 570 N N . ASP A 1 70 ? -10.340 6.302 10.495 1.00 87.31 70 ASP A N 1
ATOM 571 C CA . ASP A 1 70 ? -9.821 5.443 9.442 1.00 87.31 70 ASP A CA 1
ATOM 572 C C . ASP A 1 70 ? -9.066 6.245 8.381 1.00 87.31 70 ASP A C 1
ATOM 574 O O . ASP A 1 70 ? -9.403 7.381 8.055 1.00 87.31 70 ASP A O 1
ATOM 578 N N . GLU A 1 71 ? -8.005 5.634 7.872 1.00 90.06 71 GLU A N 1
ATOM 579 C CA . GLU A 1 71 ? -7.284 6.099 6.698 1.00 90.06 71 GLU A CA 1
ATOM 580 C C . GLU A 1 71 ? -6.936 4.884 5.843 1.00 90.06 71 GLU A C 1
ATOM 582 O O . GLU A 1 71 ? -6.202 3.995 6.286 1.00 90.06 71 GLU A O 1
ATOM 587 N N . ARG A 1 72 ? -7.517 4.787 4.644 1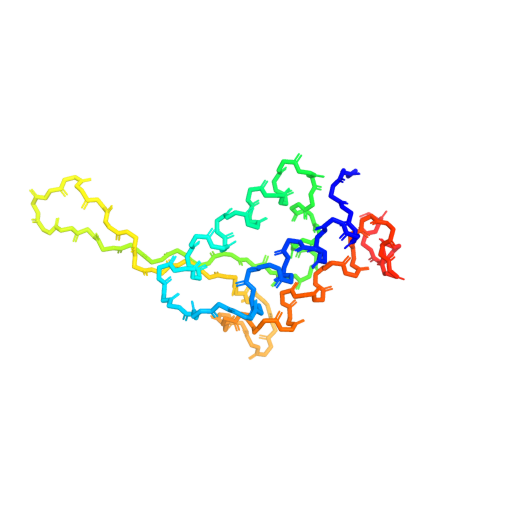.00 93.06 72 ARG A N 1
ATOM 588 C CA . ARG A 1 72 ? -7.395 3.602 3.779 1.00 93.06 72 ARG A CA 1
ATOM 589 C C . ARG A 1 72 ? -7.219 3.996 2.322 1.00 93.06 72 ARG A C 1
ATOM 591 O O . ARG A 1 72 ? -7.847 4.943 1.847 1.00 93.06 72 ARG A O 1
ATOM 598 N N . PHE A 1 73 ? -6.408 3.226 1.600 1.00 94.50 73 PHE A N 1
ATOM 599 C CA . PHE A 1 73 ? -6.407 3.284 0.143 1.00 94.50 73 PHE A CA 1
ATOM 600 C C . PHE A 1 73 ? -7.715 2.706 -0.389 1.00 94.50 73 PHE A C 1
ATOM 602 O O . PHE A 1 73 ? -8.141 1.640 0.058 1.00 94.50 73 PHE A O 1
ATOM 609 N N . ILE A 1 74 ? -8.327 3.401 -1.343 1.00 95.38 74 ILE A N 1
ATOM 610 C CA . ILE A 1 74 ? -9.570 2.974 -1.989 1.00 95.38 74 ILE A CA 1
ATOM 611 C C . ILE A 1 74 ? -9.441 3.002 -3.507 1.00 95.38 74 ILE A C 1
ATOM 613 O O . ILE A 1 74 ? -8.647 3.773 -4.054 1.00 95.38 74 ILE A O 1
ATOM 617 N N . PHE A 1 75 ? -10.246 2.195 -4.191 1.00 94.94 75 PHE A N 1
ATOM 618 C CA . PHE A 1 75 ? -10.433 2.349 -5.629 1.00 94.94 75 PHE A CA 1
ATOM 6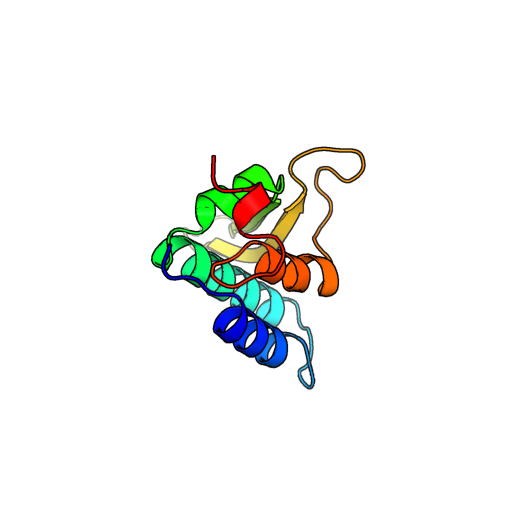19 C C . PHE A 1 75 ? -11.281 3.590 -5.904 1.00 94.94 75 PHE A C 1
ATOM 621 O O . PHE A 1 75 ? -12.315 3.808 -5.278 1.00 94.94 75 PHE A O 1
ATOM 628 N N . MET A 1 76 ? -10.837 4.410 -6.845 1.00 92.88 76 MET A N 1
ATOM 629 C CA . MET A 1 76 ? -11.518 5.634 -7.268 1.00 92.88 76 MET A CA 1
ATOM 630 C C . MET A 1 76 ? -12.454 5.400 -8.453 1.00 92.88 76 MET A C 1
ATOM 632 O O . MET A 1 76 ? -13.297 6.243 -8.731 1.00 92.88 76 MET A O 1
ATOM 636 N N . ASN A 1 77 ? -12.268 4.295 -9.180 1.00 88.50 77 ASN A N 1
ATOM 637 C CA . ASN A 1 77 ? -12.948 4.027 -10.440 1.00 88.50 77 ASN A CA 1
ATOM 638 C C . ASN A 1 77 ? -13.231 2.517 -10.568 1.00 88.50 77 ASN A C 1
ATOM 640 O O . ASN A 1 77 ? -12.483 1.695 -10.032 1.00 88.50 77 ASN A O 1
ATOM 644 N N . GLY A 1 78 ? -14.226 2.150 -11.381 1.00 87.75 78 GLY A N 1
ATOM 645 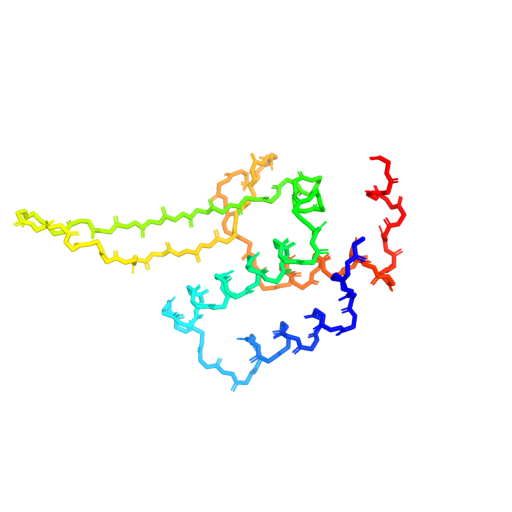C CA . GLY A 1 78 ? -14.516 0.761 -11.764 1.00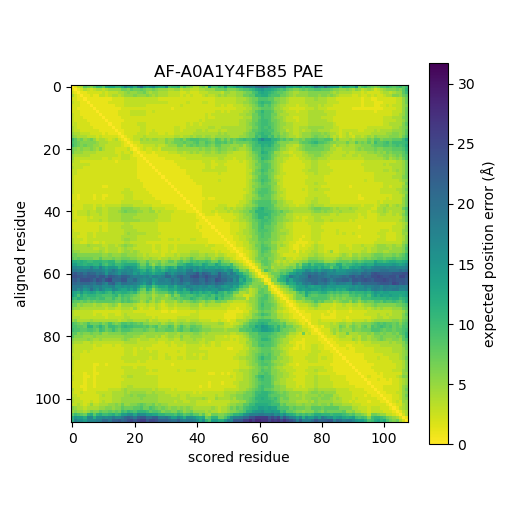 87.75 78 GLY A CA 1
ATOM 646 C C . GLY A 1 78 ? -15.587 0.092 -10.897 1.00 87.75 78 GLY A C 1
ATOM 647 O O . GLY A 1 78 ? -16.261 0.747 -10.114 1.00 87.75 78 GLY A O 1
ATOM 648 N N . GLU A 1 79 ? -15.754 -1.228 -11.029 1.00 88.25 79 GLU A N 1
ATOM 649 C CA . GLU A 1 79 ? -16.813 -1.981 -10.321 1.00 88.25 79 GLU A CA 1
ATOM 650 C C . GLU A 1 79 ? -16.676 -1.960 -8.792 1.00 88.25 79 GLU A C 1
ATOM 652 O O . GLU A 1 79 ? -17.650 -2.182 -8.078 1.00 88.25 79 GLU A O 1
ATOM 657 N N . ARG A 1 80 ? -15.464 -1.695 -8.295 1.00 91.50 80 ARG A N 1
ATOM 658 C CA . ARG A 1 80 ? -15.118 -1.643 -6.869 1.00 91.50 80 ARG A CA 1
ATOM 659 C C . ARG A 1 80 ? -14.862 -0.222 -6.374 1.00 91.50 80 ARG A C 1
ATOM 661 O O . ARG A 1 80 ? -14.153 -0.031 -5.392 1.00 91.50 80 ARG A O 1
ATOM 668 N N . GLU A 1 81 ? -15.380 0.787 -7.066 1.00 92.62 81 GLU A N 1
ATOM 669 C CA . GLU A 1 81 ? -15.245 2.180 -6.642 1.00 92.62 81 GLU A CA 1
ATOM 670 C C . GLU A 1 81 ? -15.703 2.373 -5.182 1.00 92.62 81 GLU A C 1
ATOM 672 O O . GLU A 1 81 ? -16.788 1.955 -4.784 1.00 92.62 81 GLU A O 1
ATOM 677 N N . GLY A 1 82 ? -14.848 2.995 -4.369 1.00 90.56 82 GLY A N 1
ATOM 678 C CA . GLY A 1 82 ? -15.060 3.212 -2.937 1.00 90.56 82 GLY A CA 1
ATOM 679 C C . GLY A 1 82 ? -14.613 2.061 -2.027 1.00 90.56 82 GLY A C 1
ATOM 680 O O . GLY A 1 82 ? -14.488 2.280 -0.813 1.00 90.56 82 GLY A O 1
ATOM 681 N N . ASP A 1 83 ? -14.320 0.878 -2.578 1.00 94.00 83 ASP A N 1
ATOM 682 C CA . ASP A 1 83 ? -13.820 -0.263 -1.809 1.00 94.00 83 ASP A CA 1
ATOM 683 C C . ASP A 1 83 ? -12.382 -0.041 -1.347 1.00 94.00 83 ASP A C 1
ATOM 685 O O . ASP A 1 83 ? -11.540 0.492 -2.074 1.00 94.00 83 ASP A O 1
ATOM 689 N N . GLU A 1 84 ? -12.084 -0.535 -0.146 1.00 94.50 84 GLU A N 1
ATOM 690 C CA . GLU A 1 84 ? -10.728 -0.562 0.395 1.00 94.50 84 GLU A CA 1
ATOM 691 C C . GLU A 1 84 ? -9.844 -1.554 -0.366 1.00 94.50 84 GLU A C 1
ATOM 693 O O . GLU A 1 84 ? -10.250 -2.684 -0.672 1.00 94.50 84 GLU A O 1
ATOM 698 N N . LEU A 1 85 ? -8.605 -1.137 -0.625 1.00 94.44 85 LEU A N 1
ATOM 699 C CA . LEU A 1 85 ? -7.587 -2.015 -1.180 1.00 94.44 85 LEU A CA 1
ATOM 700 C C . LEU A 1 85 ? -7.205 -3.085 -0.155 1.00 94.44 85 LEU A C 1
ATOM 702 O O . LEU A 1 85 ? -6.909 -2.807 1.009 1.00 94.44 85 LEU A O 1
ATOM 706 N N . ARG A 1 86 ? -7.142 -4.327 -0.622 1.00 93.94 86 ARG A N 1
ATOM 707 C CA . ARG A 1 86 ? -6.595 -5.459 0.125 1.00 93.94 86 ARG A CA 1
ATOM 708 C C . ARG A 1 86 ? -5.069 -5.392 0.125 1.00 93.94 86 ARG A C 1
ATOM 710 O O . ARG A 1 86 ? -4.457 -4.791 -0.751 1.00 93.94 86 ARG A O 1
ATOM 717 N N . ILE A 1 87 ? -4.438 -6.085 1.071 1.00 92.31 87 ILE A N 1
ATOM 718 C CA . ILE A 1 87 ? -2.973 -6.081 1.247 1.00 92.31 87 ILE A CA 1
ATOM 719 C C . ILE A 1 87 ? -2.230 -6.442 -0.047 1.00 92.31 87 ILE A C 1
ATOM 721 O O . ILE A 1 87 ? -1.318 -5.724 -0.438 1.00 92.31 87 ILE A O 1
ATOM 725 N N . HIS A 1 88 ? -2.662 -7.487 -0.759 1.00 92.56 88 HIS A N 1
ATOM 726 C CA . HIS A 1 88 ? -2.043 -7.870 -2.034 1.00 92.56 88 HIS A CA 1
ATOM 727 C C . HIS A 1 88 ? -2.230 -6.811 -3.134 1.00 92.56 88 HIS A C 1
ATOM 729 O O . HIS A 1 88 ? -1.403 -6.687 -4.030 1.00 92.56 88 HIS A O 1
ATOM 735 N N . GLU A 1 89 ? -3.307 -6.022 -3.082 1.00 94.56 89 GLU A N 1
ATOM 736 C CA . GLU A 1 89 ? -3.548 -4.922 -4.026 1.00 94.56 89 GLU A CA 1
ATOM 737 C C . GLU A 1 89 ? -2.607 -3.754 -3.731 1.00 94.56 89 GLU A C 1
ATOM 739 O O . GLU A 1 89 ? -2.073 -3.150 -4.657 1.00 94.56 89 GLU A O 1
ATOM 744 N N . ILE A 1 90 ? -2.339 -3.498 -2.446 1.00 94.12 90 ILE A N 1
ATOM 745 C CA . ILE A 1 90 ? -1.320 -2.544 -2.001 1.00 94.12 90 ILE A CA 1
ATOM 746 C C . ILE A 1 90 ? 0.066 -3.025 -2.455 1.00 94.12 90 ILE A C 1
ATOM 748 O O . ILE A 1 90 ? 0.778 -2.279 -3.115 1.00 94.12 90 ILE A O 1
ATOM 752 N N . GLU A 1 91 ? 0.432 -4.285 -2.208 1.00 94.00 91 GLU A N 1
ATOM 753 C CA . GLU A 1 91 ? 1.697 -4.879 -2.680 1.00 94.00 91 GLU A CA 1
ATOM 754 C C . GLU A 1 91 ? 1.922 -4.695 -4.182 1.00 94.00 91 GLU A C 1
ATOM 756 O O . GLU A 1 91 ? 3.018 -4.320 -4.611 1.00 94.00 91 GLU A O 1
ATOM 761 N N . ASN A 1 92 ? 0.870 -4.904 -4.976 1.00 94.50 92 ASN A N 1
ATOM 762 C CA . ASN A 1 92 ? 0.931 -4.810 -6.429 1.00 94.50 92 ASN A CA 1
ATOM 763 C C . ASN A 1 92 ? 1.234 -3.396 -6.940 1.00 94.50 92 ASN A C 1
ATOM 765 O O . ASN A 1 92 ? 1.756 -3.272 -8.049 1.00 94.50 92 ASN A O 1
ATOM 769 N N . ILE A 1 93 ? 1.005 -2.338 -6.149 1.00 94.31 93 ILE A N 1
ATOM 770 C CA . ILE A 1 93 ? 1.409 -0.967 -6.515 1.00 94.31 93 ILE A CA 1
ATOM 771 C C . ILE A 1 93 ? 2.914 -0.919 -6.802 1.00 94.31 93 ILE A C 1
ATOM 773 O O . ILE A 1 93 ? 3.352 -0.250 -7.739 1.00 94.31 93 ILE A O 1
ATOM 777 N N . GLY A 1 94 ? 3.704 -1.687 -6.044 1.00 93.56 94 GLY A N 1
ATOM 778 C CA . GLY A 1 94 ? 5.151 -1.779 -6.204 1.00 93.56 94 GLY A CA 1
ATOM 779 C C . GLY A 1 94 ? 5.589 -2.178 -7.607 1.00 93.56 94 GLY A C 1
ATOM 780 O O . GLY A 1 94 ? 6.632 -1.722 -8.071 1.00 93.56 94 GLY A O 1
ATOM 781 N N . LEU A 1 95 ? 4.789 -2.994 -8.297 1.00 94.75 95 LEU A N 1
ATOM 782 C CA . LEU A 1 95 ? 5.121 -3.517 -9.622 1.00 94.75 95 LEU A CA 1
ATOM 783 C C . LEU A 1 95 ? 5.207 -2.417 -10.687 1.00 94.75 95 LEU A C 1
ATOM 785 O O . LEU A 1 95 ? 5.874 -2.608 -11.701 1.00 94.75 95 LEU A O 1
ATOM 789 N N . PHE A 1 96 ? 4.563 -1.276 -10.443 1.00 94.19 96 PHE A N 1
ATOM 790 C CA . PHE A 1 96 ? 4.534 -0.119 -11.336 1.00 94.19 96 PHE A CA 1
ATOM 791 C C . PHE A 1 96 ? 5.494 1.003 -10.908 1.00 94.19 96 PHE A C 1
ATOM 793 O O . PHE A 1 96 ? 5.557 2.051 -11.550 1.00 94.19 96 PHE A O 1
ATOM 800 N N . LEU A 1 97 ? 6.228 0.814 -9.808 1.00 93.44 97 LEU A N 1
ATOM 801 C CA . LEU A 1 97 ? 7.272 1.740 -9.373 1.00 93.44 97 LEU A CA 1
ATOM 802 C C . LEU A 1 97 ? 8.564 1.516 -10.163 1.00 93.44 97 LEU A C 1
ATOM 804 O O . LEU A 1 97 ? 8.680 0.587 -10.959 1.00 93.44 97 LEU A O 1
ATOM 808 N N . LYS A 1 98 ? 9.572 2.354 -9.900 1.00 92.56 98 LYS A N 1
ATOM 809 C CA . LYS A 1 98 ? 10.879 2.257 -10.549 1.00 92.56 98 LYS A CA 1
ATOM 810 C C . LYS A 1 98 ? 11.500 0.874 -10.337 1.00 92.56 98 LYS A C 1
ATOM 812 O O . LYS A 1 98 ? 11.488 0.373 -9.211 1.00 92.56 98 LYS A O 1
ATOM 817 N N . TYR A 1 99 ? 12.072 0.289 -11.388 1.00 93.69 99 TYR A N 1
ATOM 818 C CA . TYR A 1 99 ? 12.590 -1.088 -11.430 1.00 93.69 99 TYR A CA 1
ATOM 819 C C . TYR A 1 99 ? 11.522 -2.177 -11.241 1.00 93.69 99 TYR A C 1
ATOM 821 O O . TYR A 1 99 ? 11.858 -3.349 -11.060 1.00 93.69 99 TYR A O 1
ATOM 829 N N . GLY A 1 100 ? 10.243 -1.802 -11.260 1.00 92.44 100 GLY A N 1
ATOM 830 C CA . GLY A 1 100 ? 9.124 -2.724 -11.223 1.00 92.44 100 GLY A CA 1
ATOM 831 C C . GLY A 1 100 ? 8.872 -3.354 -12.600 1.00 92.44 100 GLY A C 1
ATOM 832 O O . GLY A 1 100 ? 9.161 -2.732 -13.625 1.00 92.44 100 GLY A O 1
ATOM 833 N N . PRO A 1 101 ? 8.300 -4.571 -12.659 1.00 91.75 101 PRO A N 1
ATOM 834 C CA . PRO A 1 101 ? 8.019 -5.259 -13.922 1.00 91.75 101 PRO A CA 1
ATOM 835 C C . PRO A 1 101 ? 7.100 -4.496 -14.885 1.00 91.75 101 PRO A C 1
ATOM 837 O O . PRO A 1 101 ? 7.097 -4.802 -16.072 1.00 91.75 101 PRO A O 1
ATOM 840 N N . TYR A 1 102 ? 6.322 -3.533 -14.387 1.00 92.00 102 TYR A N 1
ATOM 841 C CA . TYR A 1 102 ? 5.314 -2.786 -15.138 1.00 92.00 102 TYR A CA 1
ATOM 842 C C . TYR A 1 102 ? 5.554 -1.269 -15.134 1.00 92.00 102 TYR A C 1
ATOM 844 O O . TYR A 1 102 ? 4.648 -0.510 -15.471 1.00 92.00 102 TYR A O 1
ATOM 852 N N . GLU A 1 103 ? 6.760 -0.807 -14.784 1.00 88.44 103 GLU A N 1
ATOM 853 C CA . GLU A 1 103 ? 7.118 0.625 -14.777 1.00 88.44 103 GLU A CA 1
ATOM 854 C C . GLU A 1 103 ? 6.768 1.327 -16.106 1.00 88.44 103 GLU A C 1
ATOM 856 O O . GLU A 1 103 ? 6.245 2.443 -16.125 1.00 88.44 103 GLU A O 1
ATOM 861 N N . TYR A 1 104 ? 6.999 0.647 -17.233 1.00 85.88 104 TYR A N 1
ATOM 862 C CA . TYR A 1 104 ? 6.762 1.190 -18.572 1.00 85.88 104 TYR A CA 1
ATOM 863 C C . TYR A 1 104 ? 5.280 1.438 -18.888 1.00 85.88 104 TYR A C 1
ATOM 865 O O . TYR A 1 104 ? 4.988 2.284 -19.725 1.00 85.88 104 TYR A O 1
ATOM 873 N N . LEU A 1 105 ? 4.342 0.757 -18.216 1.00 84.38 105 LEU A N 1
ATOM 874 C CA . LEU A 1 105 ? 2.901 0.915 -18.465 1.00 84.38 105 LEU A CA 1
ATOM 875 C C . LEU A 1 105 ? 2.344 2.245 -17.947 1.00 84.38 105 LEU A C 1
ATOM 877 O O . LEU A 1 105 ? 1.226 2.613 -18.292 1.00 84.38 105 LEU A O 1
ATOM 881 N N . ILE A 1 106 ? 3.101 2.952 -17.103 1.00 77.12 106 ILE A N 1
ATOM 882 C CA . ILE A 1 106 ? 2.686 4.226 -16.500 1.00 77.12 106 ILE A CA 1
ATOM 883 C C . ILE A 1 106 ? 3.681 5.355 -16.830 1.00 77.12 106 ILE A C 1
ATOM 885 O O . ILE A 1 106 ? 3.667 6.417 -16.212 1.00 77.12 106 ILE A O 1
ATOM 889 N N . SER A 1 107 ? 4.572 5.131 -17.799 1.00 60.41 107 SER A N 1
ATOM 890 C CA . SER A 1 107 ? 5.655 6.062 -18.148 1.00 60.41 107 SER A CA 1
ATOM 891 C C . SER A 1 107 ? 5.302 7.086 -19.244 1.00 60.41 107 SER A C 1
ATOM 893 O O . SER A 1 107 ? 6.216 7.706 -19.783 1.00 60.41 107 SER A O 1
ATOM 895 N N . GLU A 1 108 ? 4.020 7.306 -19.552 1.00 54.47 108 GLU A N 1
ATOM 896 C CA . GLU A 1 108 ? 3.560 8.312 -20.535 1.00 54.47 108 GLU A CA 1
ATOM 897 C C . GLU A 1 108 ? 3.034 9.605 -19.885 1.00 54.47 108 GLU A C 1
ATOM 899 O O . GLU A 1 108 ? 2.171 9.537 -18.976 1.00 54.47 108 GLU A O 1
#